Protein AF-A0A3M1GGN2-F1 (afdb_monomer_lite)

Foldseek 3Di:
DDPVVVQVVCCVVLVQRQDDQPPPSVDKDWDADPVPRDIDIPPPSRDGDPVSLVSVVVDCPNDDPDDPVVVVVVVVDDPPND

Sequence (82 aa):
MEWKALRAAWIRQLEVDPGLPGPGADRIQLCRCVRSQLQFFWPMHVAGSGAFYERLERFPWYYQTAKWDYTHAMGYIREGSR

Secondary structure (DSSP, 8-state):
--HHHHHHHHHHHH-----PPPTTTT--EEEE-TTT--EEEESGGGSPPHHHHHHHHTSTTTS-S--HHHHHHHTTPPTT--

Radius of gyration: 17.82 Å; chains: 1; bounding box: 29×35×49 Å

pLDDT: mean 88.49, std 7.72, range [56.59, 98.06]

Structure (mmCIF, N/CA/C/O backbone):
data_AF-A0A3M1GGN2-F1
#
_entry.id   AF-A0A3M1GGN2-F1
#
loop_
_atom_site.group_PDB
_atom_site.id
_atom_site.type_symbol
_atom_site.label_atom_id
_atom_site.label_alt_id
_atom_site.label_comp_id
_atom_site.label_asym_id
_atom_site.label_entity_id
_atom_site.label_seq_id
_atom_site.pdbx_PDB_ins_code
_atom_site.Cartn_x
_atom_site.Cartn_y
_atom_site.Cartn_z
_atom_site.occupancy
_atom_site.B_iso_or_equiv
_atom_site.auth_seq_id
_atom_site.auth_comp_id
_atom_site.auth_asym_id
_atom_site.auth_atom_id
_atom_site.pdbx_PDB_model_num
ATOM 1 N N . MET A 1 1 ? -4.478 0.984 -22.302 1.00 56.59 1 MET A N 1
ATOM 2 C CA . MET A 1 1 ? -3.530 1.844 -21.562 1.00 56.59 1 MET A CA 1
ATOM 3 C C . MET A 1 1 ? -2.330 0.984 -21.207 1.00 56.59 1 MET A C 1
ATOM 5 O O . MET A 1 1 ? -2.482 0.042 -20.444 1.00 56.59 1 MET A O 1
ATOM 9 N N . GLU A 1 2 ? -1.185 1.225 -21.843 1.00 82.69 2 GLU A N 1
ATOM 10 C CA . GLU A 1 2 ? -0.005 0.357 -21.743 1.00 82.69 2 GLU A CA 1
ATOM 11 C C . GLU A 1 2 ? 0.679 0.517 -20.377 1.00 82.69 2 GLU A C 1
ATOM 13 O O . GLU A 1 2 ? 1.246 1.571 -20.082 1.00 82.69 2 GLU A O 1
ATOM 18 N N . TRP A 1 3 ? 0.664 -0.532 -19.547 1.00 79.69 3 TRP A N 1
ATOM 19 C CA . TRP A 1 3 ? 1.304 -0.582 -18.219 1.00 79.69 3 TRP A CA 1
ATOM 20 C C . TRP A 1 3 ? 2.747 -0.041 -18.208 1.00 79.69 3 TRP A C 1
ATOM 22 O O . TRP A 1 3 ? 3.174 0.620 -17.262 1.00 79.69 3 TRP A O 1
ATOM 32 N N . LYS A 1 4 ? 3.488 -0.257 -19.301 1.00 85.69 4 LYS A N 1
ATOM 33 C CA . LYS A 1 4 ? 4.863 0.231 -19.481 1.00 85.69 4 LYS A CA 1
ATOM 34 C C . LYS A 1 4 ? 4.970 1.754 -19.359 1.00 85.69 4 LYS A C 1
ATOM 36 O O . LYS A 1 4 ? 5.905 2.242 -18.729 1.00 85.69 4 LYS A O 1
ATOM 41 N N . ALA A 1 5 ? 4.019 2.494 -19.930 1.00 90.25 5 ALA A N 1
ATOM 42 C CA . ALA A 1 5 ? 4.022 3.955 -19.901 1.00 90.25 5 ALA A CA 1
ATOM 43 C C . ALA A 1 5 ? 3.722 4.488 -18.492 1.00 90.25 5 ALA A C 1
ATOM 45 O O . ALA A 1 5 ? 4.421 5.379 -18.011 1.00 90.25 5 ALA A O 1
ATOM 46 N N . LEU A 1 6 ? 2.746 3.887 -17.802 1.00 88.19 6 LEU A N 1
ATOM 47 C CA . LEU A 1 6 ? 2.411 4.226 -16.415 1.00 88.19 6 LEU A CA 1
ATOM 48 C C . LEU A 1 6 ? 3.584 3.954 -15.470 1.00 88.19 6 LEU A C 1
ATOM 50 O O . LEU A 1 6 ? 3.961 4.822 -14.686 1.00 88.19 6 LEU A O 1
ATOM 54 N N . ARG A 1 7 ? 4.217 2.782 -15.592 1.00 90.25 7 ARG A N 1
ATOM 55 C CA . ARG A 1 7 ? 5.394 2.432 -14.793 1.00 90.25 7 ARG A CA 1
ATOM 56 C C . ARG A 1 7 ? 6.561 3.387 -15.052 1.00 90.25 7 ARG A C 1
ATOM 58 O O . ARG A 1 7 ? 7.215 3.817 -14.107 1.00 90.25 7 ARG A O 1
ATOM 65 N N . ALA A 1 8 ? 6.816 3.746 -16.310 1.00 93.25 8 ALA A N 1
ATOM 66 C CA . ALA A 1 8 ? 7.872 4.698 -16.649 1.00 93.25 8 ALA A CA 1
ATOM 67 C C . ALA A 1 8 ? 7.608 6.094 -16.057 1.00 93.25 8 ALA A C 1
ATOM 69 O O . ALA A 1 8 ? 8.535 6.733 -15.559 1.00 93.25 8 ALA A O 1
ATOM 70 N N . ALA A 1 9 ? 6.357 6.563 -16.083 1.00 94.56 9 ALA A N 1
ATOM 71 C CA . ALA A 1 9 ? 5.970 7.829 -15.465 1.00 94.56 9 ALA A CA 1
ATOM 72 C C . ALA A 1 9 ? 6.140 7.793 -13.937 1.00 94.56 9 ALA A C 1
ATOM 74 O O . ALA A 1 9 ? 6.754 8.695 -13.371 1.00 94.56 9 ALA A O 1
ATOM 75 N N . TRP A 1 10 ? 5.687 6.718 -13.288 1.00 93.12 10 TRP A N 1
ATOM 76 C CA . TRP A 1 10 ? 5.841 6.514 -11.848 1.00 93.12 10 TRP A CA 1
ATOM 77 C C . TRP A 1 10 ? 7.310 6.539 -11.418 1.00 93.12 10 TRP A C 1
ATOM 79 O O . TRP A 1 10 ? 7.680 7.283 -10.512 1.00 93.12 10 TRP A O 1
ATOM 89 N N . ILE A 1 11 ? 8.165 5.758 -12.089 1.00 94.62 11 ILE A N 1
ATOM 90 C CA . ILE A 1 11 ? 9.596 5.688 -11.762 1.00 94.62 11 ILE A CA 1
ATOM 91 C C . ILE A 1 11 ? 10.251 7.059 -11.921 1.00 94.62 11 ILE A C 1
ATOM 93 O O . ILE A 1 11 ? 11.062 7.440 -11.088 1.00 94.62 11 ILE A O 1
ATOM 97 N N . ARG A 1 12 ? 9.877 7.830 -12.945 1.00 96.38 12 ARG A N 1
ATOM 98 C CA . ARG A 1 12 ? 10.400 9.187 -13.141 1.00 96.38 12 ARG A CA 1
ATOM 99 C C . ARG A 1 12 ? 10.016 10.135 -12.005 1.00 96.38 12 ARG A C 1
ATOM 101 O O . ARG A 1 12 ? 10.804 11.003 -11.661 1.00 96.38 12 ARG A O 1
ATOM 108 N N . GLN A 1 13 ? 8.808 9.998 -11.46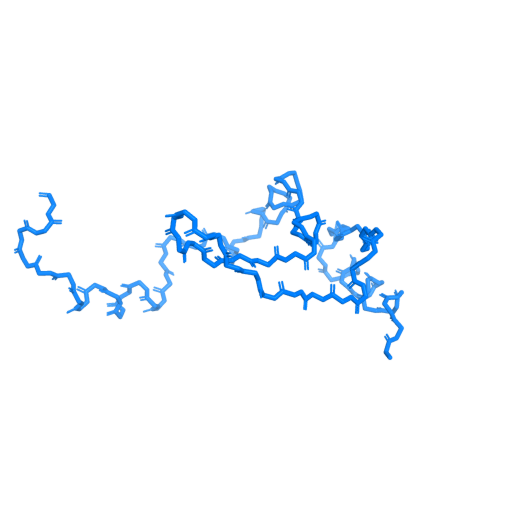6 1.00 94.44 13 GLN A N 1
ATOM 109 C CA . GLN A 1 13 ? 8.285 10.909 -10.452 1.00 94.44 13 GLN A CA 1
ATOM 110 C C . GLN A 1 13 ? 8.738 10.544 -9.036 1.00 94.44 13 GLN A C 1
ATOM 112 O O . GLN A 1 13 ? 9.006 11.429 -8.229 1.00 94.44 13 GLN A O 1
ATOM 117 N N . LEU A 1 14 ? 8.774 9.250 -8.720 1.00 93.12 14 LEU A N 1
ATOM 118 C CA . LEU A 1 14 ? 8.973 8.760 -7.358 1.00 93.12 14 LEU A CA 1
ATOM 119 C C . LEU A 1 14 ? 10.298 8.021 -7.178 1.00 93.12 14 LEU A C 1
ATOM 121 O O . LEU A 1 14 ? 10.649 7.702 -6.048 1.00 93.12 14 LEU A O 1
ATOM 125 N N . GLU A 1 15 ? 11.016 7.699 -8.257 1.00 94.56 15 GLU A N 1
ATOM 126 C CA . GLU A 1 15 ? 12.259 6.899 -8.260 1.00 94.56 15 GLU A CA 1
ATOM 127 C C . GLU A 1 15 ? 12.124 5.550 -7.522 1.00 94.56 15 GLU A C 1
ATOM 129 O O . GLU A 1 15 ? 13.093 4.905 -7.113 1.00 94.56 15 GLU A O 1
ATOM 134 N N . VAL A 1 16 ? 10.886 5.093 -7.349 1.00 92.62 16 VAL A N 1
ATOM 135 C CA . VAL A 1 16 ? 10.534 3.827 -6.722 1.00 92.62 16 VAL A CA 1
ATOM 136 C C . VAL A 1 16 ? 9.936 2.946 -7.794 1.00 92.62 16 VAL A C 1
ATOM 138 O O . VAL A 1 16 ? 8.857 3.232 -8.276 1.00 92.62 16 VAL A O 1
ATOM 141 N N . ASP A 1 17 ? 10.619 1.876 -8.191 1.00 90.88 17 ASP A N 1
ATOM 142 C CA . ASP A 1 17 ? 10.018 0.876 -9.076 1.00 90.88 17 ASP A CA 1
ATOM 143 C C . ASP A 1 17 ? 8.825 0.167 -8.399 1.00 90.88 17 ASP A C 1
ATOM 145 O O . ASP A 1 17 ? 9.036 -0.451 -7.353 1.00 90.88 17 ASP A O 1
ATOM 149 N N . PRO A 1 18 ? 7.602 0.231 -8.967 1.00 86.56 18 PRO A N 1
ATOM 150 C CA . PRO A 1 18 ? 6.441 -0.502 -8.464 1.00 86.56 18 PRO A CA 1
ATOM 151 C C . PRO A 1 18 ? 6.460 -1.993 -8.836 1.00 86.56 18 PRO A C 1
ATOM 153 O O . PRO A 1 18 ? 5.568 -2.736 -8.439 1.00 86.56 18 PRO A O 1
ATOM 156 N N . GLY A 1 19 ? 7.469 -2.442 -9.588 1.00 85.12 19 GLY A N 1
ATOM 157 C CA . GLY A 1 19 ? 7.597 -3.813 -10.064 1.00 85.12 19 GLY A CA 1
ATOM 158 C C . GLY A 1 19 ? 6.784 -4.069 -11.329 1.00 85.12 19 GLY A C 1
ATOM 159 O O . GLY A 1 19 ? 6.292 -3.148 -11.984 1.00 85.12 19 GLY A O 1
ATOM 160 N N . LEU A 1 20 ? 6.681 -5.340 -11.710 1.00 79.12 20 LEU A N 1
ATOM 161 C CA . LEU A 1 20 ? 5.762 -5.792 -12.749 1.00 79.12 20 LEU A CA 1
ATOM 162 C C . LEU A 1 20 ? 4.542 -6.448 -12.092 1.00 79.12 20 LEU A C 1
ATOM 164 O O . LEU A 1 20 ? 4.695 -7.068 -11.039 1.00 79.12 20 LEU A O 1
ATOM 168 N N . PRO A 1 21 ? 3.354 -6.368 -12.712 1.00 74.88 21 PRO A N 1
ATOM 169 C CA . PRO A 1 21 ? 2.204 -7.123 -12.269 1.00 74.88 21 PRO A CA 1
ATOM 170 C C . PRO A 1 21 ? 2.577 -8.601 -12.356 1.00 74.88 21 PRO A C 1
ATOM 172 O O . PRO A 1 21 ? 3.059 -9.063 -13.394 1.00 74.88 21 PRO A O 1
ATOM 175 N N . GLY A 1 22 ? 2.401 -9.332 -11.258 1.00 72.62 22 GLY A N 1
ATOM 176 C CA . GLY A 1 22 ? 2.608 -10.773 -11.270 1.00 72.62 22 GLY A CA 1
ATOM 177 C C . GLY A 1 22 ? 1.620 -11.477 -12.216 1.00 72.62 22 GLY A C 1
ATOM 178 O O . GLY A 1 22 ? 0.642 -10.874 -12.668 1.00 72.62 22 GLY A O 1
ATOM 179 N N . PRO A 1 23 ? 1.829 -12.767 -12.512 1.00 75.62 23 PRO A N 1
ATOM 180 C CA . PRO A 1 23 ? 0.919 -13.549 -13.350 1.00 75.62 23 PRO A CA 1
ATOM 181 C C . PRO A 1 23 ? -0.541 -13.445 -12.875 1.00 75.62 23 PRO A C 1
ATOM 183 O O . PRO A 1 23 ? -0.805 -13.544 -11.680 1.00 75.62 23 PRO A O 1
ATOM 186 N N . GLY A 1 24 ? -1.497 -13.240 -13.783 1.00 75.19 24 GLY A N 1
ATOM 187 C CA . GLY A 1 24 ? -2.921 -1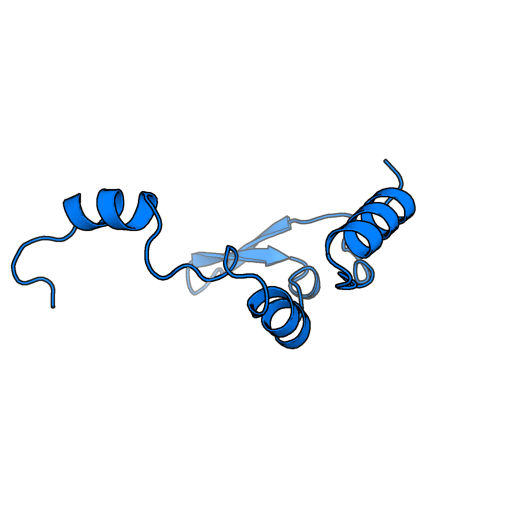3.119 -13.431 1.00 75.19 24 GLY A CA 1
ATOM 188 C C . GLY A 1 24 ? -3.347 -11.763 -12.850 1.00 75.19 24 GLY A C 1
ATOM 189 O O . GLY A 1 24 ? -4.476 -11.634 -12.391 1.00 75.19 24 GLY A O 1
ATOM 190 N N . ALA A 1 25 ? -2.475 -10.748 -12.854 1.00 78.31 25 ALA A N 1
ATOM 191 C CA . ALA A 1 25 ? -2.814 -9.387 -12.423 1.00 78.31 25 ALA A CA 1
ATOM 192 C C . ALA A 1 25 ? -3.646 -8.588 -13.450 1.00 78.31 25 ALA A C 1
ATOM 194 O O . ALA A 1 25 ? -4.028 -7.449 -13.190 1.00 78.31 25 ALA A O 1
ATOM 195 N N . ASP A 1 26 ? -3.941 -9.169 -14.614 1.00 83.81 26 ASP A N 1
ATOM 196 C CA . ASP A 1 26 ? -4.879 -8.631 -15.604 1.00 83.81 26 ASP A CA 1
ATOM 197 C C . ASP A 1 26 ? -6.340 -8.698 -15.128 1.00 83.81 26 ASP A C 1
ATOM 199 O O . ASP A 1 26 ? -7.205 -8.012 -15.679 1.00 83.81 26 ASP A O 1
ATOM 203 N N . ARG A 1 27 ? -6.624 -9.497 -14.089 1.00 85.94 27 ARG A N 1
ATOM 204 C CA . ARG A 1 27 ? -7.947 -9.616 -13.471 1.00 85.94 27 ARG A CA 1
ATOM 205 C C . ARG A 1 27 ? -7.831 -9.665 -11.953 1.00 85.94 27 ARG A C 1
ATOM 207 O O . ARG A 1 27 ? -7.150 -10.519 -11.403 1.00 85.94 27 ARG A O 1
ATOM 214 N N . ILE A 1 28 ? -8.569 -8.789 -11.278 1.00 88.94 28 ILE A N 1
ATOM 215 C CA . ILE A 1 28 ? -8.696 -8.795 -9.819 1.00 88.94 28 ILE A CA 1
ATOM 216 C C . ILE A 1 28 ? -10.105 -9.266 -9.463 1.00 88.94 28 ILE A C 1
ATOM 218 O O . ILE A 1 28 ? -11.092 -8.761 -9.999 1.00 88.94 28 ILE A O 1
ATOM 222 N N . GLN A 1 29 ? -10.201 -10.240 -8.564 1.00 92.75 29 GLN A N 1
ATOM 223 C CA . GLN A 1 29 ? -11.463 -10.817 -8.105 1.00 92.75 29 GLN A CA 1
ATOM 224 C C . GLN A 1 29 ? -11.674 -10.517 -6.624 1.00 92.75 29 GLN A C 1
ATOM 226 O O . GLN A 1 29 ? -10.736 -10.613 -5.837 1.00 92.75 29 GLN A O 1
ATOM 231 N N . LEU A 1 30 ? -12.908 -10.190 -6.236 1.00 94.94 30 LEU A N 1
ATOM 232 C CA . LEU A 1 30 ? -13.305 -10.116 -4.832 1.00 94.94 30 LEU A CA 1
ATOM 233 C C . LEU A 1 30 ? -13.782 -11.498 -4.376 1.00 94.94 30 LEU A C 1
ATOM 235 O O . LEU A 1 30 ? -14.821 -11.987 -4.818 1.00 94.94 30 LEU A O 1
ATOM 239 N N . CYS A 1 31 ? -13.028 -12.117 -3.479 1.00 95.25 31 CYS A N 1
ATOM 240 C CA . CYS A 1 31 ? -13.324 -13.418 -2.897 1.00 95.25 31 CYS A CA 1
ATOM 241 C C . CYS A 1 31 ? -13.893 -13.263 -1.480 1.00 95.25 31 CYS A C 1
ATOM 243 O O . CYS A 1 31 ? -13.693 -12.244 -0.818 1.00 95.25 31 CYS A O 1
ATOM 245 N N . ARG A 1 32 ? -14.589 -14.297 -0.995 1.00 97.81 32 ARG A N 1
ATO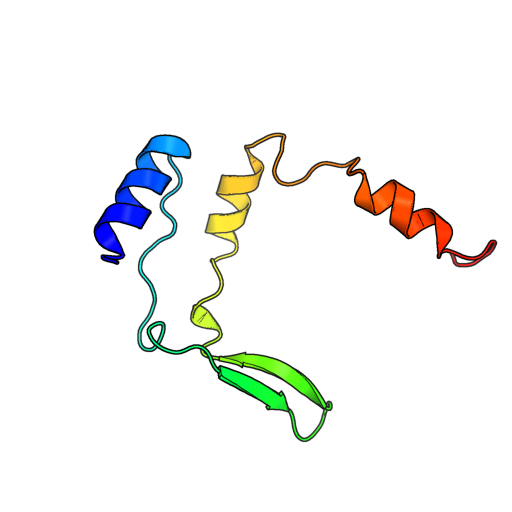M 246 C CA . ARG A 1 32 ? -15.072 -14.395 0.388 1.00 97.81 32 ARG A CA 1
ATOM 247 C C . ARG A 1 32 ? -14.719 -15.763 0.959 1.00 97.81 32 ARG A C 1
ATOM 249 O O . ARG A 1 32 ? -15.106 -16.783 0.396 1.00 97.81 32 ARG A O 1
ATOM 256 N N . CYS A 1 33 ? -14.012 -15.788 2.084 1.00 96.69 33 CYS A N 1
ATOM 257 C CA . CYS A 1 33 ? -13.734 -17.025 2.807 1.00 96.69 33 CYS A CA 1
ATOM 258 C C . CYS A 1 33 ? -15.035 -17.594 3.386 1.00 96.69 33 CYS A C 1
ATOM 260 O O . CYS A 1 33 ? -15.713 -16.925 4.162 1.00 96.69 33 CYS A O 1
ATOM 262 N N . VAL A 1 34 ? -15.365 -18.847 3.066 1.00 97.69 34 VAL A N 1
ATOM 263 C CA . VAL A 1 34 ? -16.602 -19.493 3.545 1.00 97.69 34 VAL A CA 1
ATOM 264 C C . VAL A 1 34 ? -16.639 -19.668 5.067 1.00 97.69 34 VAL A C 1
ATOM 266 O O . VAL A 1 34 ? -17.715 -19.660 5.657 1.00 97.69 34 VAL A O 1
ATOM 269 N N . ARG A 1 35 ? -15.470 -19.771 5.718 1.00 98.06 35 ARG A N 1
ATOM 270 C CA . ARG A 1 35 ? -15.356 -19.979 7.169 1.00 98.06 35 ARG A CA 1
ATOM 271 C C . ARG A 1 35 ? -15.398 -18.675 7.960 1.00 98.06 35 ARG A C 1
ATOM 273 O O . ARG A 1 35 ? -16.183 -18.558 8.889 1.00 98.06 35 ARG A O 1
ATOM 280 N N . SER A 1 36 ? -14.531 -17.718 7.629 1.00 97.31 36 SER A N 1
ATOM 281 C CA . SER A 1 36 ? -14.409 -16.463 8.386 1.00 97.31 36 SER A CA 1
ATOM 282 C C . SER A 1 36 ? -15.300 -15.345 7.857 1.00 97.31 36 SER A C 1
ATOM 284 O O . SER A 1 36 ? -15.356 -14.285 8.469 1.00 97.31 36 SER A O 1
ATOM 286 N N . GLN A 1 37 ? -15.938 -15.543 6.698 1.00 97.56 37 GLN A N 1
ATOM 287 C CA . GLN A 1 37 ? -16.652 -14.503 5.949 1.00 97.56 37 GLN A CA 1
ATOM 288 C C . GLN A 1 37 ? -15.768 -13.315 5.526 1.00 97.56 37 GLN A C 1
ATOM 290 O O . GLN A 1 37 ? -16.274 -12.353 4.951 1.00 97.56 37 GLN A O 1
ATOM 295 N N . LEU A 1 38 ? -14.447 -13.401 5.737 1.00 96.94 38 LEU A N 1
ATOM 296 C CA . LEU A 1 38 ? -13.485 -12.383 5.332 1.00 96.94 38 LEU A CA 1
ATOM 297 C C . LEU A 1 38 ? -13.525 -12.204 3.816 1.00 96.94 38 LEU A C 1
ATOM 299 O O . LEU A 1 38 ? -13.407 -13.180 3.069 1.00 96.94 38 LEU A O 1
ATOM 303 N N . GLN A 1 39 ? -13.651 -10.956 3.377 1.00 96.75 39 GLN A N 1
ATOM 304 C CA . GLN A 1 39 ? -13.537 -10.586 1.974 1.00 96.75 39 GLN A CA 1
ATOM 305 C C . GLN A 1 39 ? -12.107 -10.145 1.661 1.00 96.75 39 GLN A C 1
ATOM 307 O O . GLN A 1 39 ? -11.497 -9.424 2.447 1.00 96.75 39 GLN A O 1
ATOM 312 N N . PHE A 1 40 ? -11.569 -10.592 0.529 1.00 94.00 40 PHE A N 1
ATOM 313 C CA . PHE A 1 40 ? -10.202 -10.287 0.102 1.00 94.00 40 PHE A CA 1
ATOM 314 C C . PHE A 1 40 ? -10.093 -10.289 -1.424 1.00 94.00 40 PHE A C 1
ATOM 316 O O . PHE A 1 40 ? -10.926 -10.883 -2.108 1.00 94.00 40 PHE A O 1
ATOM 323 N N . PHE A 1 41 ? -9.065 -9.632 -1.959 1.00 92.38 41 PHE A N 1
ATOM 324 C CA . PHE A 1 41 ? -8.799 -9.613 -3.395 1.00 92.38 41 PHE A CA 1
ATOM 325 C C . PHE A 1 41 ? -7.823 -10.720 -3.811 1.00 92.38 41 PHE A C 1
ATOM 327 O O . PHE A 1 41 ? -6.864 -11.015 -3.096 1.00 92.38 41 PHE A O 1
ATOM 334 N N . TRP A 1 42 ? -8.061 -11.312 -4.981 1.00 90.19 42 TRP A N 1
ATOM 335 C CA . TRP A 1 42 ? -7.192 -12.307 -5.611 1.00 90.19 42 TRP A CA 1
ATOM 336 C C . TRP A 1 42 ? -6.785 -11.855 -7.029 1.00 90.19 42 TRP A C 1
ATOM 338 O O . TRP A 1 42 ? -7.634 -11.295 -7.727 1.00 90.19 42 TRP A O 1
ATOM 348 N N . PRO A 1 43 ? -5.542 -12.111 -7.484 1.00 89.50 43 PRO A N 1
ATOM 349 C CA . PRO A 1 43 ? -4.470 -12.767 -6.740 1.00 89.50 43 PRO A CA 1
ATOM 350 C C . PRO A 1 43 ? -3.840 -11.899 -5.645 1.00 89.50 43 PRO A C 1
ATOM 352 O O . PRO A 1 43 ? -3.666 -10.696 -5.815 1.00 89.50 43 PRO A O 1
ATOM 355 N N . MET A 1 44 ? -3.455 -12.515 -4.519 1.00 85.19 44 MET A N 1
ATOM 356 C CA . MET A 1 44 ? -2.887 -11.769 -3.381 1.00 85.19 44 MET A CA 1
ATOM 357 C C . MET A 1 44 ? -1.533 -11.120 -3.702 1.00 85.19 44 MET A C 1
ATOM 359 O O . MET A 1 44 ? -1.182 -10.108 -3.105 1.00 85.19 44 MET A O 1
ATOM 363 N N . HIS A 1 45 ? -0.788 -11.654 -4.675 1.00 80.44 45 HIS A N 1
ATOM 364 C CA . HIS A 1 45 ? 0.504 -11.106 -5.108 1.00 80.44 45 HIS A CA 1
ATOM 365 C C . HIS A 1 45 ? 0.395 -9.834 -5.964 1.00 80.44 45 HIS A C 1
ATOM 367 O O . HIS A 1 45 ? 1.411 -9.345 -6.449 1.00 80.44 45 HIS A O 1
ATOM 373 N N . VAL A 1 46 ? -0.816 -9.308 -6.183 1.00 81.62 46 VAL A N 1
ATOM 374 C CA . VAL A 1 46 ? -1.016 -7.981 -6.796 1.00 81.62 46 VAL A CA 1
ATOM 375 C C . VAL A 1 46 ? -0.674 -6.861 -5.810 1.00 81.62 46 VAL A C 1
ATOM 377 O O . VAL A 1 46 ? -0.330 -5.758 -6.230 1.00 81.62 46 VAL A O 1
ATOM 380 N N . ALA A 1 47 ? -0.745 -7.130 -4.502 1.00 81.75 47 ALA A N 1
ATOM 381 C CA . ALA A 1 47 ? -0.288 -6.184 -3.494 1.00 81.75 47 ALA A CA 1
ATOM 382 C C . ALA A 1 47 ? 1.235 -5.984 -3.588 1.00 81.75 47 ALA A C 1
ATOM 384 O O . ALA A 1 47 ? 1.984 -6.934 -3.828 1.00 81.75 47 ALA A O 1
ATOM 385 N N . GLY A 1 48 ? 1.693 -4.745 -3.381 1.00 81.50 48 GLY A N 1
ATOM 386 C CA . GLY A 1 48 ? 3.121 -4.438 -3.321 1.00 81.50 48 GLY A CA 1
ATOM 387 C C . GLY A 1 48 ? 3.813 -5.196 -2.184 1.00 81.50 48 GLY A C 1
ATOM 388 O O . GLY A 1 48 ? 3.192 -5.544 -1.179 1.00 81.50 48 GLY A O 1
ATOM 389 N N . SER A 1 49 ? 5.111 -5.460 -2.329 1.00 85.19 49 SER A N 1
ATOM 390 C CA . SER A 1 49 ? 5.897 -6.081 -1.260 1.00 85.19 49 SER A CA 1
ATOM 391 C C . SER A 1 49 ? 6.118 -5.115 -0.089 1.00 85.19 49 SER A C 1
ATOM 393 O O . SER A 1 49 ? 6.082 -3.897 -0.263 1.00 85.19 49 SER A O 1
ATOM 395 N N . GLY A 1 50 ? 6.417 -5.644 1.104 1.00 87.81 50 GLY A N 1
ATOM 396 C CA . GLY A 1 50 ? 6.803 -4.814 2.256 1.00 87.81 50 GLY A CA 1
ATOM 397 C C . GLY A 1 50 ? 7.963 -3.869 1.921 1.00 87.81 50 GLY A C 1
ATOM 398 O O . GLY A 1 50 ? 7.838 -2.662 2.090 1.00 87.81 50 GLY A O 1
ATOM 399 N N . ALA A 1 51 ? 9.015 -4.392 1.285 1.00 89.38 51 ALA A N 1
ATOM 400 C CA . ALA A 1 51 ? 10.159 -3.603 0.824 1.00 89.38 51 ALA A CA 1
ATOM 401 C C . ALA A 1 51 ? 9.782 -2.484 -0.168 1.00 89.38 51 ALA A C 1
ATOM 403 O O . ALA A 1 51 ? 10.409 -1.427 -0.188 1.00 89.38 51 ALA A O 1
ATOM 404 N N . PHE A 1 52 ? 8.759 -2.683 -1.009 1.00 89.38 52 PHE A N 1
ATOM 405 C CA . PHE A 1 52 ? 8.249 -1.611 -1.866 1.00 89.38 52 PHE A CA 1
ATOM 406 C C . PHE A 1 52 ? 7.636 -0.479 -1.031 1.00 89.38 52 PHE A C 1
ATOM 408 O O . PHE A 1 52 ? 7.930 0.691 -1.281 1.00 89.38 52 PHE A O 1
ATOM 415 N N . TYR A 1 53 ? 6.840 -0.817 -0.017 1.00 90.50 53 TYR A N 1
ATOM 416 C CA . TYR A 1 53 ? 6.210 0.166 0.861 1.00 90.50 53 TYR A CA 1
ATOM 417 C C . TYR A 1 53 ? 7.203 0.881 1.785 1.00 90.50 53 TYR A C 1
ATOM 419 O O . TYR A 1 53 ? 7.088 2.092 1.960 1.00 90.50 53 TYR A O 1
ATOM 427 N N . GLU A 1 54 ? 8.222 0.186 2.288 1.00 92.62 54 GLU A N 1
ATOM 428 C CA . GLU A 1 54 ? 9.334 0.790 3.043 1.00 92.62 54 GLU A CA 1
ATOM 429 C C . GLU A 1 54 ? 10.070 1.851 2.211 1.00 92.62 54 GLU A C 1
ATOM 431 O O . GLU A 1 54 ? 10.438 2.916 2.701 1.00 92.62 54 GLU A O 1
ATOM 436 N N . ARG A 1 55 ? 10.237 1.624 0.901 1.00 93.62 55 ARG A N 1
ATOM 437 C CA . ARG A 1 55 ? 10.838 2.631 0.012 1.00 93.62 55 ARG A CA 1
ATOM 438 C C . ARG A 1 55 ? 9.949 3.855 -0.194 1.00 93.62 55 ARG A C 1
ATOM 440 O O . ARG A 1 55 ? 10.479 4.928 -0.478 1.00 93.62 55 ARG A O 1
ATOM 447 N N . LEU A 1 56 ? 8.629 3.712 -0.088 1.00 93.38 56 LEU A N 1
ATOM 448 C CA . LEU A 1 56 ? 7.690 4.834 -0.173 1.00 93.38 56 LEU A CA 1
ATOM 449 C C . LEU A 1 56 ? 7.629 5.645 1.124 1.00 93.38 56 LEU A C 1
ATOM 451 O O 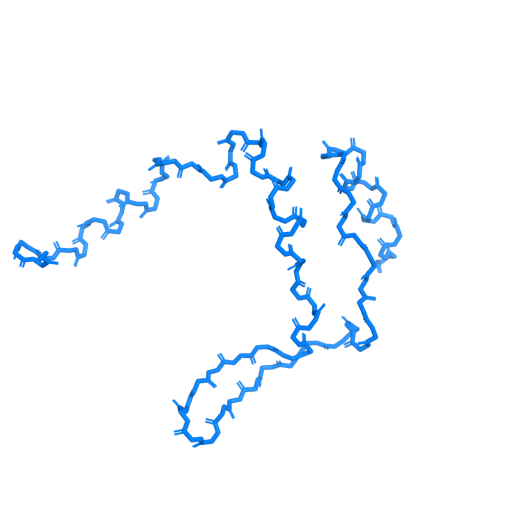. LEU A 1 56 ? 7.382 6.847 1.072 1.00 93.38 56 LEU A O 1
ATOM 455 N N . GLU A 1 57 ? 7.914 5.030 2.270 1.00 93.56 57 GLU A N 1
ATOM 456 C CA . GLU A 1 57 ? 7.93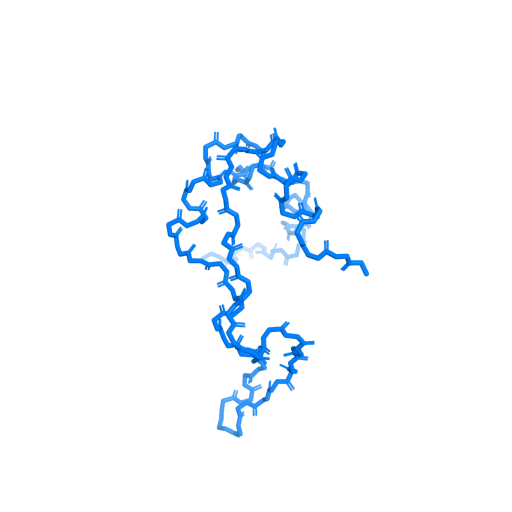3 5.700 3.576 1.00 93.56 57 GLU A CA 1
ATOM 457 C C . GLU A 1 57 ? 8.906 6.885 3.646 1.00 93.56 57 GLU A C 1
ATOM 459 O O . GLU A 1 57 ? 8.659 7.836 4.384 1.00 93.56 57 GLU A O 1
ATOM 464 N N . ARG A 1 58 ? 9.950 6.912 2.805 1.00 93.62 58 ARG A N 1
ATOM 465 C CA . ARG A 1 58 ? 10.871 8.060 2.698 1.00 93.62 58 ARG A CA 1
ATOM 466 C C . ARG A 1 58 ? 10.178 9.381 2.347 1.00 93.62 58 ARG A C 1
ATOM 468 O O . ARG A 1 58 ? 10.760 10.448 2.533 1.00 93.62 58 ARG A O 1
ATOM 475 N N . PHE A 1 59 ? 8.978 9.321 1.770 1.00 94.31 59 PHE A N 1
ATOM 476 C CA . PHE A 1 59 ? 8.216 10.502 1.408 1.00 94.31 59 PHE A CA 1
ATOM 477 C C . PHE A 1 59 ? 7.403 11.015 2.606 1.00 94.31 59 PHE A C 1
ATOM 479 O O . PHE A 1 59 ? 6.532 10.289 3.089 1.00 94.31 59 PHE A O 1
ATOM 486 N N . PRO A 1 60 ? 7.575 12.288 3.027 1.00 91.62 60 PRO A N 1
ATOM 487 C CA . PRO A 1 60 ? 6.875 12.839 4.194 1.00 91.62 60 PRO A CA 1
ATOM 488 C C . PRO A 1 60 ? 5.346 12.739 4.122 1.00 91.62 60 PRO A C 1
ATOM 490 O O . PRO A 1 60 ? 4.667 12.696 5.142 1.00 91.62 60 PRO A O 1
ATOM 493 N N . TRP A 1 61 ? 4.787 12.699 2.910 1.00 89.62 61 TRP A N 1
ATOM 494 C CA . TRP A 1 61 ? 3.348 12.616 2.681 1.00 89.62 61 TRP A CA 1
ATOM 495 C C . TRP A 1 61 ? 2.779 11.187 2.769 1.00 89.62 61 TRP A C 1
ATOM 497 O O . TRP A 1 61 ? 1.554 11.046 2.838 1.00 89.62 61 TRP A O 1
ATOM 507 N N . TYR A 1 62 ? 3.614 10.140 2.781 1.00 91.50 62 TYR A N 1
ATOM 508 C CA . TYR A 1 62 ? 3.165 8.744 2.718 1.00 91.50 62 TYR A CA 1
ATOM 509 C C . TYR A 1 62 ? 2.541 8.284 4.051 1.00 91.50 62 TYR A C 1
ATOM 511 O O . TYR A 1 62 ? 1.317 8.101 4.146 1.00 91.50 62 TYR A O 1
ATOM 519 N N . TYR A 1 63 ? 3.348 8.222 5.116 1.00 90.12 63 TYR A N 1
ATOM 520 C CA . TYR A 1 63 ? 2.908 7.918 6.485 1.00 90.12 63 TYR A CA 1
ATOM 521 C C . TYR A 1 63 ? 2.858 9.171 7.362 1.00 90.12 63 TYR A C 1
ATOM 523 O O . TYR A 1 63 ? 3.642 9.359 8.286 1.00 90.12 63 TYR A O 1
ATOM 531 N N . GLN A 1 64 ? 1.899 10.049 7.077 1.00 89.50 64 GLN A N 1
ATOM 532 C CA . GLN A 1 64 ? 1.665 11.225 7.915 1.00 89.50 64 GLN A CA 1
ATOM 533 C C . GLN A 1 64 ? 1.025 10.837 9.252 1.00 89.50 64 GLN A C 1
ATOM 535 O O . GLN A 1 64 ? 0.052 10.078 9.296 1.00 89.50 64 GLN A O 1
ATOM 540 N N . THR A 1 65 ? 1.550 11.419 10.329 1.00 85.88 65 THR A N 1
ATOM 541 C CA . THR A 1 65 ? 1.040 11.274 11.701 1.00 85.88 65 THR A CA 1
ATOM 542 C C . THR A 1 65 ? -0.256 12.046 11.932 1.00 85.88 65 THR A C 1
ATOM 544 O O . THR A 1 65 ? -1.060 11.659 12.774 1.00 85.88 65 THR A O 1
ATOM 547 N N . ALA A 1 66 ? -0.482 13.109 11.162 1.00 86.44 66 ALA A N 1
ATOM 548 C CA . ALA A 1 66 ? -1.687 13.918 11.198 1.00 86.44 66 ALA A CA 1
ATOM 549 C C . ALA A 1 66 ? -2.261 14.032 9.784 1.00 86.44 66 ALA A C 1
ATOM 551 O O . ALA A 1 66 ? -1.729 14.753 8.942 1.00 86.44 66 ALA A O 1
ATOM 552 N N . LYS A 1 67 ? -3.349 13.305 9.526 1.00 90.00 67 LYS A N 1
ATOM 553 C CA . LYS A 1 67 ? -4.157 13.448 8.316 1.00 90.00 67 LYS A CA 1
ATOM 554 C C . LYS A 1 67 ? -5.555 13.930 8.703 1.00 90.00 67 LYS A C 1
ATOM 556 O O . LYS A 1 67 ? -6.027 13.667 9.809 1.00 90.00 67 LYS A O 1
ATOM 561 N N . TRP A 1 68 ? -6.208 14.677 7.817 1.00 91.19 68 TRP A N 1
ATOM 562 C CA . TRP A 1 68 ? -7.514 15.289 8.097 1.00 91.19 68 TRP A CA 1
ATOM 563 C C . TRP A 1 68 ? -8.591 14.246 8.447 1.00 91.19 68 TRP A C 1
ATOM 565 O O . TRP A 1 68 ? -9.475 14.504 9.266 1.00 91.19 68 TRP A O 1
ATOM 575 N N . ASP A 1 69 ? -8.492 13.051 7.866 1.00 92.19 69 ASP A N 1
ATOM 576 C CA . ASP A 1 69 ? -9.359 11.907 8.123 1.00 92.19 69 ASP A CA 1
ATOM 577 C C . ASP A 1 69 ? -9.185 11.372 9.546 1.00 92.19 69 ASP A C 1
ATOM 579 O O . ASP A 1 69 ? -10.150 10.872 10.113 1.00 92.19 69 ASP A O 1
ATOM 583 N N . TYR A 1 70 ? -8.019 11.554 10.176 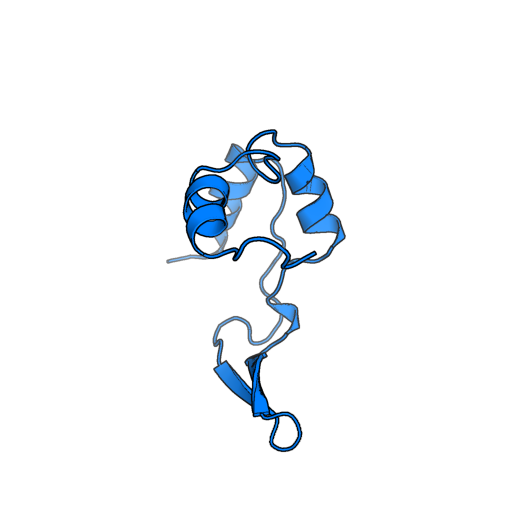1.00 92.25 70 TYR A N 1
ATOM 584 C CA . TYR A 1 70 ? -7.826 11.190 11.583 1.00 92.25 70 TYR A CA 1
ATOM 585 C C . TYR A 1 70 ? -8.648 12.103 12.492 1.00 92.25 70 TYR A C 1
ATOM 587 O O . TYR A 1 70 ? -9.354 11.620 13.374 1.00 92.25 70 TYR A O 1
ATOM 595 N N . THR A 1 71 ? -8.620 13.417 12.248 1.00 90.94 71 THR A N 1
ATOM 596 C CA . THR A 1 71 ? -9.443 14.383 12.991 1.00 90.94 71 THR A CA 1
ATOM 597 C C . THR A 1 71 ? -10.931 14.094 12.811 1.00 90.94 71 THR A C 1
ATOM 599 O O . THR A 1 71 ? -11.686 14.134 13.779 1.00 90.94 71 THR A O 1
ATOM 602 N N . HIS A 1 72 ? -11.354 13.754 11.592 1.00 93.06 72 HIS A N 1
ATOM 603 C CA . HIS A 1 72 ? -12.730 13.339 11.332 1.00 93.06 72 HIS A CA 1
ATOM 604 C C . HIS A 1 72 ? -13.085 12.036 12.072 1.00 93.06 72 HIS A C 1
ATOM 606 O O . HIS A 1 72 ? -14.112 11.966 12.746 1.00 93.06 72 HIS A O 1
ATOM 612 N N . ALA A 1 73 ? -12.207 11.028 12.012 1.00 91.81 73 ALA A N 1
ATOM 613 C CA . ALA A 1 73 ? -12.394 9.731 12.658 1.00 91.81 73 ALA A CA 1
ATOM 614 C C . ALA A 1 73 ? -12.493 9.835 14.189 1.00 91.81 73 ALA A C 1
ATOM 616 O O . ALA A 1 73 ? -13.262 9.098 14.807 1.00 91.81 73 ALA A O 1
ATOM 617 N N . MET A 1 74 ? -11.766 10.775 14.806 1.00 89.62 74 MET A N 1
ATOM 618 C CA . MET A 1 74 ? -11.829 11.023 16.250 1.00 89.62 74 MET A CA 1
ATOM 619 C C . MET A 1 74 ? -13.245 11.355 16.740 1.00 89.62 74 MET A C 1
ATOM 621 O O . MET A 1 74 ? -13.581 10.988 17.862 1.00 89.62 74 MET A O 1
ATOM 625 N N . GLY A 1 75 ? -14.096 11.966 15.907 1.00 90.94 75 GLY A N 1
ATOM 626 C CA . GLY A 1 75 ? -15.494 12.252 16.254 1.00 90.94 75 GLY A CA 1
ATOM 627 C C . GLY A 1 75 ? -16.369 11.007 16.457 1.00 90.94 75 GLY A C 1
ATOM 628 O O . GLY A 1 75 ? -17.441 11.105 17.049 1.00 90.94 75 GLY A O 1
ATOM 629 N N . TYR A 1 76 ? -15.920 9.833 16.001 1.00 92.50 76 TYR A N 1
ATOM 630 C CA . TYR A 1 76 ? -16.621 8.560 16.196 1.00 92.50 76 TYR A CA 1
ATOM 631 C C . TYR A 1 76 ? -16.138 7.783 17.429 1.00 92.50 76 TYR A C 1
ATOM 633 O O . TYR A 1 76 ? -16.754 6.782 17.804 1.00 92.50 76 TYR A O 1
ATOM 641 N N . ILE A 1 77 ? -15.044 8.215 18.064 1.00 89.50 77 ILE A N 1
ATOM 642 C CA . ILE A 1 77 ? -14.488 7.557 19.248 1.00 89.50 77 ILE A CA 1
ATOM 643 C C . ILE A 1 77 ? -15.260 8.050 20.474 1.00 89.50 77 ILE A C 1
ATOM 645 O O . ILE A 1 77 ? -15.262 9.240 20.780 1.00 89.50 77 ILE A O 1
ATOM 649 N N . ARG A 1 78 ? -15.923 7.137 21.192 1.00 88.25 78 ARG A N 1
ATOM 650 C CA . ARG A 1 78 ? -16.623 7.482 22.438 1.00 88.25 78 ARG A CA 1
ATOM 651 C C . ARG A 1 78 ? -15.619 7.710 23.562 1.00 88.25 78 ARG A C 1
ATOM 653 O O . ARG A 1 78 ? -14.584 7.040 23.628 1.00 88.25 78 ARG A O 1
ATOM 660 N N . GLU A 1 79 ? -15.956 8.598 24.483 1.00 83.50 79 GLU A N 1
ATOM 661 C CA . GLU A 1 79 ? -15.182 8.784 25.705 1.00 83.50 79 GLU A CA 1
ATOM 662 C C . GLU A 1 79 ? -15.080 7.457 26.483 1.00 83.50 79 GLU A C 1
ATOM 664 O O . GLU A 1 79 ? -16.063 6.727 26.608 1.00 83.50 79 GLU A O 1
ATOM 669 N N . GLY A 1 80 ? -13.870 7.097 26.924 1.00 82.81 80 GLY A N 1
ATOM 670 C CA . GLY A 1 80 ? -13.592 5.819 27.597 1.00 82.81 80 GLY A CA 1
ATOM 671 C C . GLY A 1 80 ? -13.315 4.612 26.686 1.00 82.81 80 GLY A C 1
ATOM 672 O O . GLY A 1 80 ? -13.178 3.506 27.191 1.00 82.81 80 GLY A O 1
ATOM 673 N N . SER A 1 81 ? -13.196 4.785 25.364 1.00 76.06 81 SER A N 1
ATOM 674 C CA . SER A 1 81 ? -12.930 3.679 24.413 1.00 76.06 81 SER A CA 1
ATOM 675 C C . SER A 1 81 ? -11.450 3.254 24.310 1.00 76.06 81 SER A C 1
ATOM 677 O O . SER A 1 81 ? -11.010 2.843 23.235 1.00 76.06 81 SER A O 1
ATOM 679 N N . ARG A 1 82 ? -10.661 3.397 25.380 1.00 58.25 82 ARG A N 1
ATOM 680 C CA . ARG A 1 82 ? -9.241 3.008 25.426 1.00 58.25 82 ARG A CA 1
ATOM 681 C C . ARG A 1 82 ? -9.002 1.904 26.438 1.00 58.25 82 ARG A C 1
ATOM 683 O O . ARG A 1 82 ? -9.592 1.998 27.533 1.00 58.25 82 ARG A O 1
#